Protein AF-A0A183D5R1-F1 (afdb_monomer_lite)

Foldseek 3Di:
DVVQQVAAEEEWEDQDDDPVVVVVVVVVCPDPRHHYHYHHDHQDDDPDDPVPDDPPRVSVVCQVVVLVVQLVVQCVVCPPPDPDDDWDFPQKDWDDQPDSHNVRVVVVVCVVPVPDPDDDADEDEDDDDPPDDDPPVVSPDDDGYIYGDDDPPDDDPDDTITD

Secondary structure (DSSP, 8-state):
-TGGGT--EEEEEES---HHHHHHHHHHHT-TTSEEEEEE-PPPP-SS-TTS--TT-GGGS-HHHHHHHHHHHHHHHHTTT-S------TTEEEE-SSSSSHHHHHHHHHHH-TT-------EEEE---TT---HHHHTTSSS-EEEEE--TT-----PPP--

pLDDT: mean 75.16, std 18.89, range [24.83, 95.44]

InterPro domains:
  IPR008166 Glycosyltransferase family 92 [PF01697] (2-126)

Structure (mmCIF, N/CA/C/O backbone):
data_AF-A0A183D5R1-F1
#
_entry.id   AF-A0A183D5R1-F1
#
loop_
_atom_site.group_PDB
_atom_site.id
_atom_site.type_symbol
_atom_site.label_atom_id
_atom_site.label_alt_id
_atom_site.label_comp_id
_atom_site.label_asym_id
_atom_site.label_entity_id
_atom_site.label_seq_id
_atom_site.pdbx_PDB_ins_code
_atom_site.Cartn_x
_atom_site.Cartn_y
_atom_site.Cartn_z
_atom_site.occupancy
_atom_site.B_iso_or_equiv
_atom_site.auth_seq_id
_atom_site.auth_comp_id
_atom_site.auth_asym_id
_atom_site.auth_atom_id
_atom_site.pdbx_PDB_model_num
ATOM 1 N N . MET A 1 1 ? 0.422 -10.213 8.266 1.00 73.44 1 MET A N 1
ATOM 2 C CA . MET A 1 1 ? 0.636 -9.345 9.449 1.00 73.44 1 MET A CA 1
ATOM 3 C C . MET A 1 1 ? -0.214 -8.079 9.363 1.00 73.44 1 MET A C 1
ATOM 5 O O . MET A 1 1 ? -1.028 -7.868 10.241 1.00 73.44 1 MET A O 1
ATOM 9 N N . TRP A 1 2 ? -0.118 -7.276 8.303 1.00 85.25 2 TRP A N 1
ATOM 10 C CA . TRP A 1 2 ? -0.897 -6.030 8.178 1.00 85.25 2 TRP A CA 1
ATOM 11 C C . TRP A 1 2 ? -2.413 -6.215 8.043 1.00 85.25 2 TRP A C 1
ATOM 13 O O . TRP A 1 2 ? -3.177 -5.413 8.569 1.00 85.25 2 TRP A O 1
ATOM 23 N N . ILE A 1 3 ? -2.854 -7.325 7.448 1.00 87.56 3 ILE A N 1
ATOM 24 C CA . ILE A 1 3 ? -4.278 -7.688 7.370 1.00 87.56 3 ILE A CA 1
ATOM 25 C C . ILE A 1 3 ? -4.909 -7.751 8.774 1.00 87.56 3 ILE A C 1
ATOM 27 O O . ILE A 1 3 ? -5.969 -7.179 9.002 1.00 87.56 3 ILE A O 1
ATOM 31 N N . VAL A 1 4 ? -4.221 -8.350 9.761 1.00 87.19 4 VAL A N 1
ATOM 32 C CA . VAL A 1 4 ? -4.736 -8.415 11.147 1.00 87.19 4 VAL A CA 1
ATOM 33 C C . VAL A 1 4 ? -4.714 -7.061 11.860 1.00 87.19 4 VAL A C 1
ATOM 35 O O . VAL A 1 4 ? -5.398 -6.886 12.861 1.00 87.19 4 VAL A O 1
ATOM 38 N N . GLN A 1 5 ? -3.959 -6.094 11.334 1.00 87.94 5 GLN A N 1
ATOM 39 C CA . GLN A 1 5 ? -3.941 -4.712 11.814 1.00 87.94 5 GLN A CA 1
ATOM 40 C C . GLN A 1 5 ? -5.069 -3.858 11.205 1.00 87.94 5 GLN A C 1
ATOM 42 O O . GLN A 1 5 ? -5.200 -2.685 11.554 1.00 87.94 5 GLN A O 1
ATOM 47 N N . GLY A 1 6 ? -5.903 -4.446 10.338 1.00 89.69 6 GLY A N 1
ATOM 48 C CA . GLY A 1 6 ? -7.054 -3.794 9.710 1.00 89.69 6 GLY A CA 1
ATOM 49 C C . GLY A 1 6 ? -6.774 -3.193 8.331 1.00 89.69 6 GLY A C 1
ATOM 50 O O . GLY A 1 6 ? -7.589 -2.412 7.847 1.00 89.69 6 GLY A O 1
ATOM 51 N N . VAL A 1 7 ? -5.643 -3.527 7.698 1.00 91.19 7 VAL A N 1
ATOM 52 C CA . VAL A 1 7 ? -5.331 -3.074 6.332 1.00 91.19 7 VAL A CA 1
ATOM 53 C C . VAL A 1 7 ? -6.115 -3.897 5.311 1.00 91.19 7 VAL A C 1
ATOM 55 O O . VAL A 1 7 ? -6.060 -5.126 5.333 1.00 91.19 7 VAL A O 1
ATOM 58 N N . THR A 1 8 ? -6.814 -3.211 4.405 1.00 92.94 8 THR A N 1
ATOM 59 C CA . THR A 1 8 ? -7.674 -3.821 3.375 1.00 92.94 8 THR A CA 1
ATOM 60 C C . THR A 1 8 ? -7.255 -3.504 1.940 1.00 92.94 8 THR A C 1
ATOM 62 O O . THR A 1 8 ? -7.722 -4.176 1.028 1.00 92.94 8 THR A O 1
ATOM 65 N N . LYS A 1 9 ? -6.381 -2.514 1.720 1.00 93.06 9 LYS A N 1
ATOM 66 C CA . LYS A 1 9 ? -5.836 -2.134 0.408 1.00 93.06 9 LYS A CA 1
ATOM 67 C C . LYS A 1 9 ? -4.315 -2.055 0.497 1.00 93.06 9 LYS A C 1
ATOM 69 O O . LYS A 1 9 ? -3.799 -1.483 1.455 1.00 93.06 9 LYS A O 1
ATOM 74 N N . PHE A 1 10 ? -3.636 -2.603 -0.501 1.00 92.69 10 PHE A N 1
ATOM 75 C CA . PHE A 1 10 ? -2.186 -2.600 -0.646 1.00 92.69 10 PHE A CA 1
ATOM 76 C C . PHE A 1 10 ? -1.818 -2.122 -2.052 1.00 92.69 10 PHE A C 1
ATOM 78 O O . PHE A 1 10 ? -2.296 -2.684 -3.032 1.00 92.69 10 PHE A O 1
ATOM 85 N N . TYR A 1 11 ? -0.955 -1.125 -2.162 1.00 92.81 11 TYR A N 1
ATOM 86 C CA . TYR A 1 11 ? -0.281 -0.690 -3.381 1.00 92.81 11 TYR A CA 1
ATOM 87 C C . TYR A 1 11 ? 1.151 -1.214 -3.363 1.00 92.81 11 TYR A C 1
ATOM 89 O O . TYR A 1 11 ? 1.914 -0.928 -2.461 1.00 92.81 11 TYR A O 1
ATOM 97 N N . ILE A 1 12 ? 1.560 -1.996 -4.353 1.00 90.12 12 ILE A N 1
ATOM 98 C CA . ILE A 1 12 ? 2.906 -2.573 -4.396 1.00 90.12 12 ILE A CA 1
ATOM 99 C C . ILE A 1 12 ? 3.612 -2.037 -5.631 1.00 90.12 12 ILE A C 1
ATOM 101 O O . ILE A 1 12 ? 3.260 -2.384 -6.758 1.00 90.12 12 ILE A O 1
ATOM 105 N N . TYR A 1 13 ? 4.613 -1.186 -5.415 1.00 88.69 13 TYR A N 1
ATOM 106 C CA . TYR A 1 13 ? 5.382 -0.525 -6.470 1.00 88.69 13 TYR A CA 1
ATOM 107 C C . TYR A 1 13 ? 6.433 -1.454 -7.070 1.00 88.69 13 TYR A C 1
ATOM 109 O O . TYR A 1 13 ? 7.475 -1.681 -6.468 1.00 88.69 13 TYR A O 1
ATOM 117 N N . ILE A 1 14 ? 6.187 -1.996 -8.261 1.00 87.88 14 ILE A N 1
ATOM 118 C CA . ILE A 1 14 ? 7.024 -3.048 -8.849 1.00 87.88 14 ILE A CA 1
ATOM 119 C C . ILE A 1 14 ? 7.829 -2.512 -10.029 1.00 87.88 14 ILE A C 1
ATOM 121 O O . ILE A 1 14 ? 7.270 -2.193 -11.077 1.00 87.88 14 ILE A O 1
ATOM 125 N N . GLN A 1 15 ? 9.154 -2.511 -9.878 1.00 85.00 15 GLN A N 1
ATOM 126 C CA . GLN A 1 15 ? 10.099 -2.376 -10.994 1.00 85.00 15 GLN A CA 1
ATOM 127 C C . GLN A 1 15 ? 10.535 -3.744 -11.533 1.00 85.00 15 GLN A C 1
ATOM 129 O O . GLN A 1 15 ? 10.602 -3.963 -12.739 1.00 85.00 15 GLN A O 1
ATOM 134 N N . SER A 1 16 ? 10.830 -4.681 -10.631 1.00 82.75 16 SER A N 1
ATOM 135 C CA . SER A 1 16 ? 11.128 -6.081 -10.940 1.00 82.75 16 SER A CA 1
ATOM 136 C C . SER A 1 16 ? 10.792 -6.959 -9.735 1.00 82.75 16 SER A C 1
ATOM 138 O O . SER A 1 16 ? 10.694 -6.457 -8.613 1.00 82.75 16 SER A O 1
ATOM 140 N N . LEU A 1 17 ? 10.582 -8.257 -9.960 1.00 85.50 17 LEU A N 1
ATOM 141 C CA . LEU A 1 17 ? 10.173 -9.191 -8.916 1.00 85.50 17 LEU A CA 1
ATOM 142 C C . LEU A 1 17 ? 10.754 -10.582 -9.181 1.00 85.50 17 LEU A C 1
ATOM 144 O O . LEU A 1 17 ? 10.735 -11.053 -10.318 1.00 85.50 17 LEU A O 1
ATOM 148 N N . ALA A 1 18 ? 11.250 -11.248 -8.137 1.00 91.38 18 ALA A N 1
ATOM 149 C CA . ALA A 1 18 ? 11.601 -12.664 -8.223 1.00 91.38 18 ALA A CA 1
ATOM 150 C C . ALA A 1 18 ? 10.332 -13.518 -8.389 1.00 91.38 18 ALA A C 1
ATOM 152 O O . ALA A 1 18 ? 9.278 -13.175 -7.850 1.00 91.38 18 ALA A O 1
ATOM 153 N N . SER A 1 19 ? 10.434 -14.647 -9.092 1.00 92.38 19 SER A N 1
ATOM 154 C CA . SER A 1 19 ? 9.306 -15.551 -9.370 1.00 92.38 19 SER A CA 1
ATOM 155 C C . SER A 1 19 ? 8.570 -16.021 -8.114 1.00 92.38 19 SER A C 1
ATOM 157 O O . SER A 1 19 ? 7.351 -16.153 -8.106 1.00 92.38 19 SER A O 1
ATOM 159 N N . GLU A 1 20 ? 9.307 -16.246 -7.036 1.00 92.88 20 GLU A N 1
ATOM 160 C CA . GLU A 1 20 ? 8.805 -16.711 -5.751 1.00 92.88 20 GLU A CA 1
ATOM 161 C C . GLU A 1 20 ? 7.978 -15.624 -5.064 1.00 92.88 20 GLU A C 1
ATOM 163 O O . GLU A 1 20 ? 6.932 -15.907 -4.479 1.00 92.88 20 GLU A O 1
ATOM 168 N N . VAL A 1 21 ? 8.417 -14.368 -5.176 1.00 90.44 21 VAL A N 1
ATOM 169 C CA . VAL A 1 21 ? 7.676 -13.222 -4.645 1.00 90.44 21 VAL A CA 1
ATOM 170 C C . VAL A 1 21 ? 6.450 -12.939 -5.519 1.00 90.44 21 VAL A C 1
ATOM 172 O O . VAL A 1 21 ? 5.385 -12.664 -4.976 1.00 90.44 21 VAL A O 1
ATOM 175 N N . ASP A 1 22 ? 6.546 -13.094 -6.846 1.00 91.88 22 ASP A N 1
ATOM 176 C CA . ASP A 1 22 ? 5.389 -13.003 -7.753 1.00 91.88 22 ASP A CA 1
ATOM 177 C C . ASP A 1 22 ? 4.304 -14.019 -7.395 1.00 91.88 22 ASP A C 1
ATOM 179 O O . ASP A 1 22 ? 3.132 -13.662 -7.273 1.00 91.88 22 ASP A O 1
ATOM 183 N N . ALA A 1 23 ? 4.702 -15.274 -7.177 1.00 93.94 23 ALA A N 1
ATOM 184 C CA . ALA A 1 23 ? 3.793 -16.336 -6.775 1.00 93.94 23 ALA A CA 1
ATOM 185 C C . ALA A 1 23 ? 3.126 -16.033 -5.426 1.00 93.94 23 ALA A C 1
ATOM 187 O O . ALA A 1 23 ? 1.920 -16.230 -5.286 1.00 93.94 23 ALA A O 1
ATOM 188 N N . LEU A 1 24 ? 3.880 -15.507 -4.455 1.00 91.56 24 LEU A N 1
ATOM 189 C CA . LEU A 1 24 ? 3.336 -15.105 -3.159 1.00 91.56 24 LEU A CA 1
ATOM 190 C C . LEU A 1 24 ? 2.312 -13.968 -3.288 1.00 91.56 24 LEU A C 1
ATOM 192 O O . LEU A 1 24 ? 1.250 -14.045 -2.677 1.00 91.56 24 LEU A O 1
ATOM 196 N N . LEU A 1 25 ? 2.597 -12.934 -4.085 1.00 91.81 25 LEU A N 1
ATOM 197 C CA . LEU A 1 25 ? 1.660 -11.825 -4.291 1.00 91.81 25 LEU A CA 1
ATOM 198 C C . LEU A 1 25 ? 0.349 -12.294 -4.928 1.00 91.81 25 LEU A C 1
ATOM 200 O O . LEU A 1 25 ? -0.718 -11.885 -4.481 1.00 91.81 25 LEU A O 1
ATOM 204 N N . ARG A 1 26 ? 0.407 -13.231 -5.883 1.00 94.69 26 ARG A N 1
ATOM 205 C CA . ARG A 1 26 ? -0.796 -13.819 -6.500 1.00 94.69 26 ARG A CA 1
ATOM 206 C C . ARG A 1 26 ? -1.707 -14.530 -5.502 1.00 94.69 26 ARG A C 1
ATOM 208 O O . ARG A 1 26 ? -2.917 -14.547 -5.700 1.00 94.69 26 ARG A O 1
ATOM 215 N N . VAL A 1 27 ? -1.151 -15.116 -4.438 1.00 93.94 27 VAL A N 1
ATOM 216 C CA . VAL A 1 27 ? -1.963 -15.718 -3.368 1.00 93.94 27 VAL A CA 1
ATOM 217 C C . VAL A 1 27 ? -2.803 -14.649 -2.672 1.00 93.94 27 VAL A C 1
ATOM 219 O O . VAL A 1 27 ? -3.989 -14.869 -2.449 1.00 93.94 27 VAL A O 1
ATOM 222 N N . TYR A 1 28 ? -2.212 -13.489 -2.375 1.00 92.00 28 TYR A N 1
ATOM 223 C CA . TYR A 1 28 ? -2.914 -12.375 -1.733 1.00 92.00 28 TYR A CA 1
ATOM 224 C C . TYR A 1 28 ? -3.874 -11.648 -2.680 1.00 92.00 28 TYR A C 1
ATOM 226 O O . TYR A 1 28 ? -4.946 -11.244 -2.256 1.00 92.00 28 TYR A O 1
ATOM 234 N N . GLU A 1 29 ? -3.542 -11.533 -3.965 1.00 94.06 29 GLU A N 1
ATOM 235 C CA . GLU A 1 29 ? -4.449 -10.983 -4.987 1.00 94.06 29 GLU A CA 1
ATOM 236 C C . GLU A 1 29 ? -5.721 -11.813 -5.170 1.00 94.06 29 GLU A C 1
ATOM 238 O O . GLU A 1 29 ? -6.748 -11.291 -5.593 1.00 94.06 29 GLU A O 1
ATOM 243 N N . ASN A 1 30 ? -5.653 -13.112 -4.874 1.00 95.44 30 ASN A N 1
ATOM 244 C CA . ASN A 1 30 ? -6.794 -14.014 -4.973 1.00 95.44 30 ASN A CA 1
ATOM 245 C C . ASN A 1 30 ? -7.622 -14.077 -3.673 1.00 95.44 30 ASN A C 1
ATOM 247 O O . ASN A 1 30 ? -8.625 -14.791 -3.617 1.00 95.44 30 ASN A O 1
ATOM 251 N N . ASP A 1 31 ? -7.212 -13.364 -2.624 1.00 93.81 31 ASP A N 1
ATOM 252 C CA . ASP A 1 31 ? -7.976 -13.234 -1.387 1.00 93.81 31 ASP A CA 1
ATOM 253 C C . ASP A 1 31 ? -9.044 -12.142 -1.551 1.00 93.81 31 ASP A C 1
ATOM 255 O O . ASP A 1 31 ? -8.736 -10.973 -1.749 1.00 93.81 31 ASP A O 1
ATOM 259 N N . SER A 1 32 ? -10.324 -12.507 -1.441 1.00 93.75 32 SER A N 1
ATOM 260 C CA . SER A 1 32 ? -11.442 -11.570 -1.616 1.00 93.75 32 SER A CA 1
ATOM 261 C C . SER A 1 32 ? -11.605 -10.551 -0.479 1.00 93.75 32 SER A C 1
ATOM 263 O O . SER A 1 32 ? -12.479 -9.690 -0.556 1.00 93.75 32 SER A O 1
ATOM 265 N N . THR A 1 33 ? -10.855 -10.692 0.616 1.00 90.44 33 THR A N 1
ATOM 266 C CA . THR A 1 33 ? -10.946 -9.817 1.797 1.00 90.44 33 THR A CA 1
ATOM 267 C C . THR A 1 33 ? -10.021 -8.606 1.723 1.00 90.44 33 THR A C 1
ATOM 269 O O . THR A 1 33 ? -10.185 -7.669 2.508 1.00 90.44 33 THR A O 1
ATOM 272 N N . ILE A 1 34 ? -9.077 -8.608 0.781 1.00 91.31 34 ILE A N 1
ATOM 273 C CA . ILE A 1 34 ? -8.106 -7.538 0.576 1.00 91.31 34 ILE A CA 1
ATOM 274 C C . ILE A 1 34 ? -8.019 -7.171 -0.903 1.00 91.31 34 ILE A C 1
ATOM 276 O O . ILE A 1 34 ? -8.309 -7.970 -1.785 1.00 91.31 34 ILE A O 1
ATOM 280 N N . ASP A 1 35 ? -7.603 -5.944 -1.172 1.00 91.56 35 ASP A N 1
ATOM 281 C CA . ASP A 1 35 ? -7.333 -5.447 -2.513 1.00 91.56 35 ASP A CA 1
ATOM 282 C C . ASP A 1 35 ? -5.825 -5.209 -2.642 1.00 91.56 35 ASP A C 1
ATOM 284 O O . ASP A 1 35 ? -5.240 -4.432 -1.885 1.00 91.56 35 ASP A O 1
ATOM 288 N N . VAL A 1 36 ? -5.189 -5.914 -3.574 1.00 93.19 36 VAL A N 1
ATOM 289 C CA . VAL A 1 36 ? -3.760 -5.783 -3.866 1.00 93.19 36 VAL A CA 1
ATOM 290 C C . VAL A 1 36 ? -3.604 -5.207 -5.266 1.00 93.19 36 VAL A C 1
ATOM 292 O O . VAL A 1 36 ? -3.931 -5.841 -6.266 1.00 93.19 36 VAL A O 1
ATOM 295 N N . GLU A 1 37 ? -3.054 -4.003 -5.339 1.00 91.88 37 GLU A N 1
ATOM 296 C CA . GLU A 1 37 ? -2.771 -3.295 -6.575 1.00 91.88 37 GLU A CA 1
ATOM 297 C C . GLU A 1 37 ? -1.273 -3.251 -6.824 1.00 91.88 37 GLU A C 1
ATOM 299 O O . GLU A 1 37 ? -0.505 -2.662 -6.070 1.00 91.88 37 GLU A O 1
ATOM 304 N N . ARG A 1 38 ? -0.848 -3.843 -7.934 1.00 91.75 38 ARG A N 1
ATOM 305 C CA . ARG A 1 38 ? 0.521 -3.696 -8.417 1.00 91.75 38 ARG A CA 1
ATOM 306 C C . ARG A 1 38 ? 0.636 -2.394 -9.187 1.00 91.75 38 ARG A C 1
ATOM 308 O O . ARG A 1 38 ? 0.043 -2.266 -10.256 1.00 91.75 38 ARG A O 1
ATOM 315 N N . VAL A 1 39 ? 1.430 -1.463 -8.680 1.00 91.88 39 VAL A N 1
ATOM 316 C CA . VAL A 1 39 ? 1.730 -0.204 -9.357 1.00 91.88 39 VAL A CA 1
ATOM 317 C C . VAL A 1 39 ? 3.014 -0.397 -10.167 1.00 91.88 39 VAL A C 1
ATOM 319 O O . VAL A 1 39 ? 4.075 -0.607 -9.576 1.00 91.88 39 VAL A O 1
ATOM 322 N N . PRO A 1 40 ? 2.968 -0.359 -11.511 1.00 89.81 40 PRO A N 1
ATOM 323 C CA . PRO A 1 40 ? 4.176 -0.458 -12.319 1.00 89.81 40 PRO A CA 1
ATOM 324 C C . PRO A 1 40 ? 5.098 0.731 -12.035 1.00 89.81 40 PRO A C 1
ATOM 326 O O . PRO A 1 40 ? 4.702 1.882 -12.214 1.00 89.81 40 PRO A O 1
ATOM 329 N N . TRP A 1 41 ? 6.336 0.459 -11.627 1.00 87.12 41 TRP A N 1
ATOM 330 C CA . TRP A 1 41 ? 7.341 1.480 -11.344 1.00 87.12 41 TRP A CA 1
ATOM 331 C C . TRP A 1 41 ? 8.501 1.338 -12.324 1.00 87.12 41 TRP A C 1
ATOM 333 O O . TRP A 1 41 ? 9.407 0.527 -12.148 1.00 87.12 41 TRP A O 1
ATOM 343 N N . SER A 1 42 ? 8.423 2.073 -13.431 1.00 83.25 42 SER A N 1
ATOM 344 C CA . SER A 1 42 ? 9.376 1.920 -14.532 1.00 83.25 42 SER A CA 1
ATOM 345 C C . SER A 1 42 ? 10.719 2.572 -14.215 1.00 83.25 42 SER A C 1
ATOM 347 O O . SER A 1 42 ? 10.777 3.637 -13.606 1.00 83.25 42 SER A O 1
ATOM 349 N N . ALA A 1 43 ? 11.795 1.949 -14.695 1.00 80.69 43 ALA A N 1
ATOM 350 C CA . ALA A 1 43 ? 13.102 2.589 -14.760 1.00 80.69 43 ALA A CA 1
ATOM 351 C C 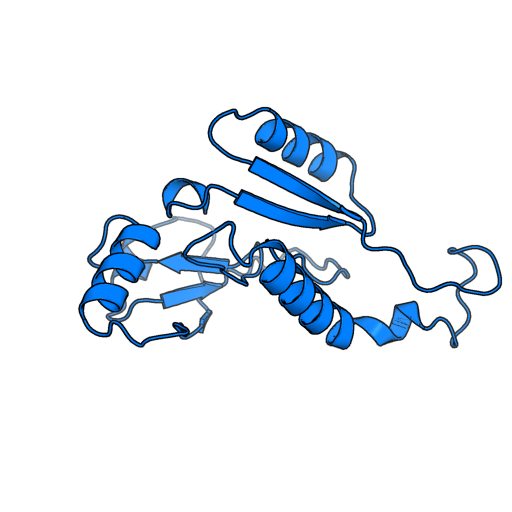. ALA A 1 43 ? 13.040 3.856 -15.633 1.00 80.69 43 ALA A C 1
ATOM 353 O O . ALA A 1 43 ? 12.283 3.915 -16.607 1.00 80.69 43 ALA A O 1
ATOM 354 N N . PHE A 1 44 ? 13.876 4.843 -15.322 1.00 81.94 44 PHE A N 1
ATOM 355 C CA . PHE A 1 44 ? 14.117 5.968 -16.214 1.00 81.94 44 PHE A CA 1
ATOM 356 C C . PHE A 1 44 ? 14.696 5.476 -17.545 1.00 81.94 44 PHE A C 1
ATOM 358 O O . PHE A 1 44 ? 15.500 4.535 -17.539 1.00 81.94 44 PHE A O 1
ATOM 365 N N . PRO A 1 45 ? 14.330 6.115 -18.672 1.00 80.12 45 PRO A N 1
ATOM 366 C CA . PRO A 1 45 ? 14.900 5.784 -19.969 1.00 80.12 45 PRO A CA 1
ATOM 367 C C . PRO A 1 45 ? 16.424 5.928 -19.942 1.00 80.12 45 PRO A C 1
ATOM 369 O O . PRO A 1 45 ? 16.946 6.953 -19.503 1.00 80.12 45 PRO A O 1
ATOM 372 N N . THR A 1 46 ? 17.126 4.913 -20.434 1.00 76.44 46 THR A N 1
ATOM 373 C CA . THR A 1 46 ? 18.579 4.917 -20.629 1.00 76.44 46 THR A CA 1
ATOM 374 C C . THR A 1 46 ? 18.902 4.668 -22.096 1.00 76.44 46 THR A C 1
ATOM 376 O O . THR A 1 46 ? 18.148 4.001 -22.808 1.00 76.44 46 THR A O 1
ATOM 379 N N . GLU A 1 47 ? 20.022 5.212 -22.572 1.00 69.00 47 GLU A N 1
ATOM 380 C CA . GLU A 1 47 ? 20.553 4.839 -23.882 1.00 69.00 47 GLU A CA 1
ATOM 381 C C . GLU A 1 47 ? 21.201 3.450 -23.782 1.00 69.00 47 GLU A C 1
ATOM 383 O O . GLU A 1 47 ? 22.100 3.227 -22.972 1.00 69.00 47 GLU A O 1
ATOM 388 N N . GLY A 1 48 ? 20.732 2.502 -24.597 1.00 65.31 48 GLY A N 1
ATOM 389 C CA . GLY A 1 48 ? 21.226 1.124 -24.610 1.00 65.31 48 GLY A CA 1
ATOM 390 C C . GLY A 1 48 ? 20.370 0.136 -23.813 1.00 65.31 48 GLY A C 1
ATOM 391 O O . GLY A 1 48 ? 19.307 0.443 -23.280 1.00 65.31 48 GLY A O 1
ATOM 392 N N . ASN A 1 49 ? 20.804 -1.118 -23.794 1.00 61.34 49 ASN A N 1
ATOM 393 C CA . ASN A 1 49 ? 20.135 -2.207 -23.097 1.00 61.34 49 ASN A CA 1
ATOM 394 C C . ASN A 1 49 ? 20.265 -2.022 -21.573 1.00 61.34 49 ASN A C 1
ATOM 396 O O . ASN A 1 49 ? 21.324 -1.660 -21.078 1.00 61.34 49 ASN A O 1
ATOM 400 N N . TYR A 1 50 ? 19.219 -2.351 -20.801 1.00 58.62 50 TYR A N 1
ATOM 401 C CA . TYR A 1 50 ? 19.204 -2.227 -19.326 1.00 58.62 50 TYR A CA 1
ATOM 402 C C . TYR A 1 50 ? 20.415 -2.885 -18.625 1.00 58.62 50 TYR A C 1
ATOM 404 O O . TYR A 1 50 ? 20.797 -2.505 -17.521 1.00 58.62 50 TYR A O 1
ATOM 412 N N . TYR A 1 51 ? 21.029 -3.878 -19.276 1.00 56.34 51 TYR A N 1
ATOM 413 C CA . TYR A 1 51 ? 22.201 -4.610 -18.794 1.00 56.34 51 TYR A CA 1
ATOM 414 C C . TYR A 1 51 ? 23.554 -3.973 -19.159 1.00 56.34 51 TYR A C 1
ATOM 416 O O . TYR A 1 51 ? 24.569 -4.363 -18.589 1.00 56.34 51 TYR A O 1
ATOM 424 N N . SER A 1 52 ? 23.597 -2.999 -20.071 1.00 57.88 52 SER A N 1
ATOM 425 C CA . SER A 1 52 ? 24.792 -2.221 -20.418 1.00 57.88 52 SER A CA 1
ATOM 426 C C . SER A 1 52 ? 24.755 -0.876 -19.690 1.00 57.88 52 SER A C 1
ATOM 428 O O . SER A 1 52 ? 24.601 0.174 -20.309 1.00 57.88 52 SER A O 1
ATOM 430 N N . LYS A 1 53 ? 24.806 -0.907 -18.355 1.00 60.81 53 LYS A N 1
ATOM 431 C CA . LYS A 1 53 ? 24.696 0.306 -17.534 1.00 60.81 53 LYS A CA 1
ATOM 432 C C . LYS A 1 53 ? 25.978 1.132 -17.640 1.00 60.81 53 LYS A C 1
ATOM 434 O O . LYS A 1 53 ? 27.046 0.649 -17.265 1.00 60.81 53 LYS A O 1
ATOM 439 N N . SER A 1 54 ? 25.876 2.359 -18.150 1.00 69.44 54 SER A N 1
ATOM 440 C CA . SER A 1 54 ? 26.945 3.356 -18.036 1.00 69.44 54 SER A CA 1
ATOM 441 C C . SER A 1 54 ? 26.988 3.915 -16.607 1.00 69.44 54 SER A C 1
ATOM 443 O O . SER A 1 54 ? 26.011 3.822 -15.861 1.00 69.44 54 SER A O 1
ATOM 445 N N . GLU A 1 55 ? 28.101 4.536 -16.210 1.00 73.19 55 GLU A N 1
ATOM 446 C CA . GLU A 1 55 ? 28.185 5.277 -14.935 1.00 73.19 55 GLU A CA 1
ATOM 447 C C . GLU A 1 55 ? 27.196 6.463 -14.861 1.00 73.19 55 GLU A C 1
ATOM 449 O O . GLU A 1 55 ? 26.906 6.984 -13.776 1.00 73.19 55 GLU A O 1
ATOM 454 N N . ASP A 1 56 ? 26.646 6.853 -16.012 1.00 75.56 56 ASP A N 1
ATOM 455 C CA . ASP A 1 56 ? 25.650 7.908 -16.176 1.00 75.56 56 ASP A CA 1
ATOM 456 C C . ASP A 1 56 ? 24.202 7.388 -16.148 1.00 75.56 56 ASP A C 1
ATOM 458 O O . ASP A 1 56 ? 23.279 8.177 -16.339 1.00 75.56 56 ASP A O 1
ATOM 462 N N . ASP A 1 57 ? 23.972 6.095 -15.878 1.00 79.69 57 ASP A N 1
ATOM 463 C CA . ASP A 1 57 ? 22.620 5.547 -15.712 1.00 79.69 57 ASP A CA 1
ATOM 464 C C . ASP A 1 57 ? 21.908 6.239 -14.527 1.00 79.69 57 ASP A C 1
ATOM 466 O O . ASP A 1 57 ? 22.300 6.047 -13.364 1.00 79.69 57 ASP A O 1
ATOM 470 N N . PRO A 1 58 ? 20.842 7.030 -14.775 1.00 79.75 58 PRO A N 1
ATOM 471 C CA . PRO A 1 58 ? 20.121 7.726 -13.717 1.00 79.75 58 PRO A CA 1
ATOM 472 C C . PRO A 1 58 ? 19.519 6.758 -12.694 1.00 79.75 58 PRO A C 1
ATOM 474 O O . PRO A 1 58 ? 19.461 7.102 -11.514 1.00 79.75 58 PRO A O 1
ATOM 477 N N . ASN A 1 59 ? 19.162 5.531 -13.091 1.00 81.06 59 ASN A N 1
ATOM 478 C CA . ASN A 1 59 ? 18.586 4.517 -12.201 1.00 81.06 59 ASN A CA 1
ATOM 479 C C . ASN A 1 59 ? 19.560 4.043 -11.108 1.00 81.06 59 ASN A C 1
ATOM 481 O O . ASN A 1 59 ? 19.146 3.401 -10.148 1.00 81.06 59 ASN A O 1
ATOM 485 N N . LEU A 1 60 ? 20.860 4.346 -11.218 1.00 79.75 60 LEU A N 1
ATOM 486 C CA . LEU A 1 60 ? 21.840 4.068 -10.160 1.00 79.75 60 LEU A CA 1
ATOM 487 C C . LEU A 1 60 ? 21.830 5.129 -9.046 1.00 79.75 60 LEU A C 1
ATOM 489 O O . LEU A 1 60 ? 22.446 4.935 -7.997 1.00 79.75 60 LEU A O 1
ATOM 493 N N . ARG A 1 61 ? 21.155 6.265 -9.258 1.00 77.44 61 ARG A N 1
ATOM 494 C CA . ARG A 1 61 ? 21.204 7.443 -8.372 1.00 77.44 61 ARG A CA 1
ATOM 495 C C . ARG A 1 61 ? 19.843 7.814 -7.781 1.00 77.44 61 ARG A C 1
ATOM 497 O O . ARG A 1 61 ? 19.747 8.768 -7.012 1.00 77.44 61 ARG A O 1
ATOM 504 N N . THR A 1 62 ? 18.799 7.061 -8.105 1.00 75.56 62 THR A N 1
ATOM 505 C CA . THR A 1 62 ? 17.401 7.398 -7.808 1.00 75.56 62 THR A CA 1
ATOM 506 C C . THR A 1 62 ? 16.906 6.900 -6.452 1.00 75.56 62 THR A C 1
ATOM 508 O O . THR A 1 62 ? 15.909 7.418 -5.953 1.00 75.56 62 THR A O 1
ATOM 511 N N . TRP A 1 63 ? 17.651 6.004 -5.797 1.00 69.44 63 TRP A N 1
ATOM 512 C CA . TRP A 1 63 ? 17.238 5.273 -4.589 1.00 69.44 63 TRP A CA 1
ATOM 513 C C . TRP A 1 63 ? 16.617 6.122 -3.459 1.00 69.44 63 TRP A C 1
ATOM 515 O O . TRP A 1 63 ? 15.724 5.650 -2.765 1.00 69.44 63 TRP A O 1
ATOM 525 N N . ARG A 1 64 ? 17.045 7.380 -3.248 1.00 66.19 64 ARG A N 1
ATOM 526 C CA . ARG A 1 64 ? 16.442 8.261 -2.216 1.00 66.19 64 ARG A CA 1
ATOM 527 C C . ARG A 1 64 ? 15.174 8.964 -2.678 1.00 66.19 64 ARG A C 1
ATOM 529 O O . ARG A 1 64 ? 14.276 9.195 -1.874 1.00 66.19 64 ARG A O 1
ATOM 536 N N . LEU A 1 65 ? 15.142 9.379 -3.941 1.00 76.44 65 LEU A N 1
ATOM 537 C CA . LEU A 1 65 ? 14.031 10.150 -4.499 1.00 76.44 65 LEU A CA 1
ATOM 538 C C . LEU A 1 65 ? 12.864 9.240 -4.881 1.00 76.44 65 LEU A C 1
ATOM 540 O O . LEU A 1 65 ? 11.715 9.675 -4.821 1.00 76.44 65 LEU A O 1
ATOM 544 N N . GLU A 1 66 ? 13.148 7.980 -5.211 1.00 79.94 66 GLU A N 1
ATOM 545 C CA . GLU A 1 66 ? 12.142 6.959 -5.505 1.00 79.94 66 GLU A CA 1
ATOM 546 C C . GLU A 1 66 ? 11.207 6.728 -4.324 1.00 79.94 66 GLU A C 1
ATOM 548 O O . GLU A 1 66 ? 9.998 6.794 -4.509 1.00 79.94 66 GLU A O 1
ATOM 553 N N . VAL A 1 67 ? 11.744 6.567 -3.110 1.00 79.00 67 VAL A N 1
ATOM 554 C CA . VAL A 1 67 ? 10.926 6.333 -1.906 1.00 79.00 67 VAL A CA 1
ATOM 555 C C . VAL A 1 67 ? 9.944 7.482 -1.680 1.00 79.00 67 VAL A C 1
ATOM 557 O O . VAL A 1 67 ? 8.748 7.260 -1.530 1.00 79.00 67 VAL A O 1
ATOM 560 N N . ILE A 1 68 ? 10.427 8.727 -1.715 1.00 83.00 68 ILE A N 1
ATOM 561 C CA . ILE A 1 68 ? 9.580 9.911 -1.500 1.00 83.00 68 ILE A CA 1
ATOM 562 C C . ILE A 1 68 ? 8.519 10.025 -2.604 1.00 83.00 68 ILE A C 1
ATOM 564 O O . ILE A 1 68 ? 7.366 10.357 -2.330 1.00 83.00 68 ILE A O 1
ATOM 568 N N . SER A 1 69 ? 8.895 9.736 -3.850 1.00 86.94 69 SER A N 1
ATOM 569 C CA . SER A 1 69 ? 7.979 9.799 -4.992 1.00 86.94 69 SER A CA 1
ATOM 570 C C . SER A 1 69 ? 6.894 8.725 -4.910 1.00 86.94 69 SER A C 1
ATOM 572 O O . SER A 1 69 ? 5.730 9.040 -5.142 1.00 86.94 69 SER A O 1
ATOM 574 N N . ALA A 1 70 ? 7.247 7.497 -4.521 1.00 86.38 70 ALA A N 1
ATOM 575 C CA . ALA A 1 70 ? 6.303 6.398 -4.334 1.00 86.38 70 ALA A CA 1
ATOM 576 C C . ALA A 1 70 ? 5.328 6.674 -3.179 1.00 86.38 70 ALA A C 1
ATOM 578 O O . ALA A 1 70 ? 4.124 6.516 -3.352 1.00 86.38 70 ALA A O 1
ATOM 579 N N . VAL A 1 71 ? 5.812 7.182 -2.035 1.00 87.19 71 VAL A N 1
ATOM 580 C CA . VAL A 1 71 ? 4.952 7.587 -0.903 1.00 87.19 71 VAL A CA 1
ATOM 581 C C . VAL A 1 71 ? 3.942 8.654 -1.336 1.00 87.19 71 VAL A C 1
ATOM 583 O O . VAL A 1 71 ? 2.755 8.554 -1.026 1.00 87.19 71 VAL A O 1
ATOM 586 N N . ASN A 1 72 ? 4.396 9.672 -2.072 1.00 90.25 72 ASN A N 1
ATOM 587 C CA . ASN A 1 72 ? 3.524 10.744 -2.551 1.00 90.25 72 ASN A CA 1
ATOM 588 C C . ASN A 1 72 ? 2.489 10.240 -3.563 1.00 90.25 72 ASN A C 1
ATOM 590 O O . ASN A 1 72 ? 1.317 10.602 -3.471 1.00 90.25 72 ASN A O 1
ATOM 594 N N . ASP A 1 73 ? 2.905 9.407 -4.516 1.00 92.00 73 ASP A N 1
ATOM 595 C CA . ASP A 1 73 ? 2.002 8.790 -5.487 1.00 92.00 73 ASP A CA 1
ATOM 596 C C . ASP A 1 73 ? 0.960 7.901 -4.783 1.00 92.00 73 ASP A C 1
ATOM 598 O O . ASP A 1 73 ? -0.231 8.030 -5.062 1.00 92.00 73 ASP A O 1
ATOM 602 N N . CYS A 1 74 ? 1.363 7.105 -3.786 1.00 89.88 74 CYS A N 1
ATOM 603 C CA . CYS A 1 74 ? 0.459 6.261 -2.998 1.00 89.88 74 CYS A CA 1
ATOM 604 C C . CYS A 1 74 ? -0.563 7.100 -2.219 1.00 89.88 74 CYS A C 1
ATOM 606 O O . CYS A 1 74 ? -1.769 6.837 -2.275 1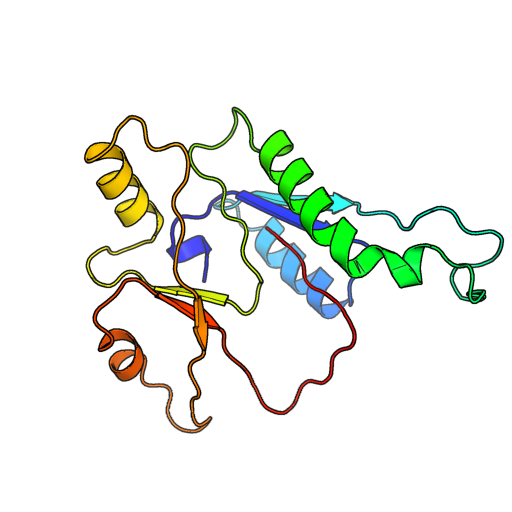.00 89.88 74 CYS A O 1
ATOM 608 N N . ALA A 1 75 ? -0.113 8.169 -1.553 1.00 88.75 75 ALA A N 1
ATOM 609 C CA . ALA A 1 75 ? -0.996 9.093 -0.846 1.00 88.75 75 ALA A CA 1
ATOM 610 C C . ALA A 1 75 ? -2.019 9.747 -1.791 1.00 88.75 75 ALA A C 1
ATOM 612 O O . ALA A 1 75 ? -3.189 9.901 -1.433 1.00 88.75 75 ALA A O 1
ATOM 613 N N . LEU A 1 76 ? -1.604 10.099 -3.014 1.00 92.25 76 LEU A N 1
ATOM 614 C CA . LEU A 1 76 ? -2.490 10.659 -4.035 1.00 92.25 76 LEU A CA 1
ATOM 615 C C . LEU A 1 76 ? -3.486 9.630 -4.584 1.00 92.25 76 LEU A C 1
ATOM 617 O O . LEU A 1 76 ? -4.661 9.973 -4.710 1.00 92.25 76 LEU A O 1
ATOM 621 N N . ARG A 1 77 ? -3.060 8.391 -4.864 1.00 90.69 77 ARG A N 1
ATOM 622 C CA . ARG A 1 77 ? -3.945 7.285 -5.291 1.00 90.69 77 ARG A CA 1
ATOM 623 C C . ARG A 1 77 ? -4.980 6.936 -4.233 1.00 90.69 77 ARG A C 1
ATOM 625 O O . ARG A 1 77 ? -6.133 6.672 -4.541 1.00 90.69 77 ARG A O 1
ATOM 632 N N . SER A 1 78 ? -4.567 6.982 -2.975 1.00 89.19 78 SER A N 1
ATOM 633 C CA . SER A 1 78 ? -5.405 6.683 -1.819 1.00 89.19 78 SER A CA 1
ATOM 634 C C . SER A 1 78 ? -6.408 7.792 -1.488 1.00 89.19 78 SER A C 1
ATOM 636 O O . SER A 1 78 ? -7.395 7.567 -0.777 1.00 89.19 78 SER A O 1
ATOM 638 N N . ARG A 1 79 ? -6.173 9.009 -1.988 1.00 86.94 79 ARG A N 1
ATOM 639 C CA . ARG A 1 79 ? -6.963 10.191 -1.646 1.00 86.94 79 ARG A CA 1
ATOM 640 C C . ARG A 1 79 ? -8.417 10.024 -2.081 1.00 86.94 79 ARG A C 1
ATOM 642 O O . ARG A 1 79 ? -8.715 9.915 -3.263 1.00 86.94 79 ARG A O 1
ATOM 649 N N . GLY A 1 80 ? -9.330 10.088 -1.114 1.00 86.50 80 GLY A N 1
ATOM 650 C CA . GLY A 1 80 ? -10.771 9.943 -1.351 1.00 86.50 80 GLY A CA 1
ATOM 651 C C . GLY A 1 80 ? -11.263 8.493 -1.398 1.00 86.50 80 GLY A C 1
ATOM 652 O O . GLY A 1 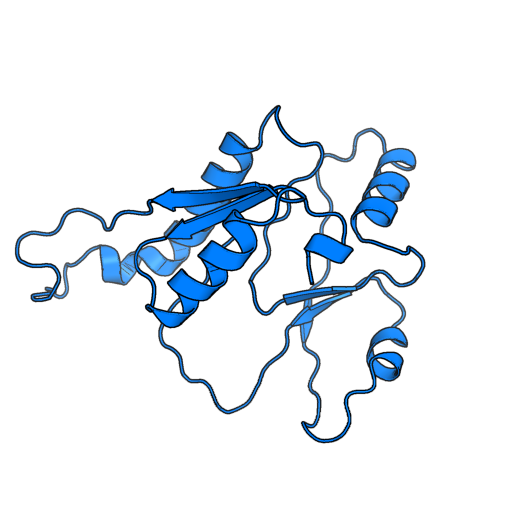80 ? -12.468 8.283 -1.495 1.00 86.50 80 GLY A O 1
ATOM 653 N N . HIS A 1 81 ? -10.365 7.511 -1.274 1.00 87.38 81 HIS A N 1
ATOM 654 C CA . HIS A 1 81 ? -10.700 6.083 -1.284 1.00 87.38 81 HIS A CA 1
ATOM 655 C C . HIS A 1 81 ? -10.522 5.412 0.081 1.00 87.38 81 HIS A C 1
ATOM 657 O O . HIS A 1 81 ? -11.175 4.412 0.369 1.00 87.38 81 HIS A O 1
ATOM 663 N N . THR A 1 82 ? -9.664 5.961 0.939 1.00 88.81 82 THR A N 1
ATOM 664 C CA . THR A 1 82 ? -9.357 5.406 2.262 1.00 88.81 82 THR A CA 1
ATOM 665 C C . THR A 1 82 ? -9.339 6.499 3.336 1.00 88.81 82 THR A C 1
ATOM 667 O O . THR A 1 82 ? -9.087 7.671 3.053 1.00 88.81 82 THR A O 1
ATOM 670 N N . LYS A 1 83 ? -9.637 6.104 4.583 1.00 89.00 83 LYS A N 1
ATOM 671 C CA . LYS A 1 83 ? -9.582 6.966 5.772 1.00 89.00 83 LYS A CA 1
ATOM 672 C C . LYS A 1 83 ? -8.154 7.153 6.298 1.00 89.00 83 LYS A C 1
ATOM 674 O O . LYS A 1 83 ? -7.827 8.235 6.772 1.00 89.00 83 LYS A O 1
ATOM 679 N N . TYR A 1 84 ? -7.326 6.111 6.228 1.00 91.19 84 TYR A N 1
ATOM 680 C CA . TYR A 1 84 ? -5.954 6.111 6.733 1.00 91.19 84 TYR A CA 1
ATOM 681 C C . TYR A 1 84 ? -5.016 5.515 5.687 1.00 91.19 84 TYR A C 1
ATOM 683 O O . TYR A 1 84 ? -5.311 4.477 5.097 1.00 91.19 84 TYR A O 1
ATOM 691 N N . VAL A 1 85 ? -3.871 6.158 5.486 1.00 91.06 85 VAL A N 1
ATOM 692 C CA . VAL A 1 85 ? -2.797 5.666 4.619 1.00 91.06 85 VAL A CA 1
ATOM 693 C C . VAL A 1 85 ? -1.569 5.456 5.485 1.00 91.06 85 VAL A C 1
ATOM 695 O O . VAL A 1 85 ? -1.248 6.304 6.319 1.00 91.06 85 VAL A O 1
ATOM 698 N N . LEU A 1 86 ? -0.909 4.318 5.302 1.00 88.50 86 LEU A N 1
ATOM 699 C CA . LEU A 1 86 ? 0.263 3.932 6.069 1.00 88.50 86 LEU A CA 1
ATOM 700 C C . LEU A 1 86 ? 1.440 3.702 5.122 1.00 88.50 86 LEU A C 1
ATOM 702 O O . LEU A 1 86 ? 1.366 2.863 4.235 1.00 88.50 86 LEU A O 1
ATOM 706 N N . ALA A 1 87 ? 2.527 4.428 5.361 1.00 86.44 87 ALA A N 1
ATOM 707 C CA . ALA A 1 87 ? 3.805 4.263 4.684 1.00 86.44 87 ALA A CA 1
ATOM 708 C C . ALA A 1 87 ? 4.754 3.477 5.600 1.00 86.44 87 ALA A C 1
ATOM 710 O O . ALA A 1 87 ? 5.217 4.032 6.596 1.00 86.44 87 ALA A O 1
ATOM 711 N N . VAL A 1 88 ? 5.007 2.202 5.300 1.00 81.50 88 VAL A N 1
ATOM 712 C CA . VAL A 1 88 ? 5.867 1.314 6.108 1.00 81.50 88 VAL A CA 1
ATOM 713 C C . VAL A 1 88 ? 6.683 0.380 5.225 1.00 81.50 88 VAL A C 1
ATOM 715 O O . VAL A 1 88 ? 6.216 -0.027 4.158 1.00 81.50 88 VAL A O 1
ATOM 718 N N . ASP A 1 89 ? 7.868 0.009 5.707 1.00 79.44 89 ASP A N 1
ATOM 719 C CA . ASP A 1 89 ? 8.691 -1.030 5.092 1.00 79.44 89 ASP A CA 1
ATOM 720 C C . ASP A 1 89 ? 8.113 -2.438 5.396 1.00 79.44 89 ASP A C 1
ATOM 722 O O . ASP A 1 89 ? 7.461 -2.674 6.418 1.00 79.44 89 ASP A O 1
ATOM 726 N N . LEU A 1 90 ? 8.365 -3.424 4.522 1.00 75.25 90 LEU A N 1
ATOM 727 C CA . LEU A 1 90 ? 7.893 -4.814 4.690 1.00 75.25 90 LEU A CA 1
ATOM 728 C C . LEU A 1 90 ? 8.476 -5.545 5.917 1.00 75.25 90 LEU A C 1
ATOM 730 O O . LEU A 1 90 ? 7.874 -6.510 6.392 1.00 75.25 90 LEU A O 1
ATOM 734 N N . ASP A 1 91 ? 9.657 -5.140 6.387 1.00 76.38 91 ASP A N 1
ATOM 735 C CA . ASP A 1 91 ? 10.379 -5.725 7.525 1.00 76.38 91 ASP A CA 1
ATOM 736 C C . ASP A 1 91 ? 10.026 -5.050 8.861 1.00 76.38 91 ASP A C 1
ATOM 738 O O . ASP A 1 91 ? 10.584 -5.399 9.911 1.00 76.38 91 ASP A O 1
ATOM 742 N N . GLU A 1 92 ? 9.086 -4.108 8.832 1.00 78.12 92 GLU A N 1
ATOM 743 C CA . GLU A 1 92 ? 8.576 -3.420 10.003 1.00 78.12 92 GLU A CA 1
ATOM 744 C C . GLU A 1 92 ? 7.229 -3.992 10.444 1.00 78.12 92 GLU A C 1
ATOM 746 O O . GLU A 1 92 ? 6.445 -4.534 9.663 1.00 78.12 92 GLU A O 1
ATOM 751 N N . ILE A 1 93 ? 6.952 -3.877 11.739 1.00 78.81 93 ILE A N 1
ATOM 752 C CA . ILE A 1 93 ? 5.639 -4.157 12.313 1.00 78.81 93 ILE A CA 1
ATOM 753 C C . ILE A 1 93 ? 5.249 -3.025 13.249 1.00 78.81 93 ILE A C 1
ATOM 755 O O . ILE A 1 93 ? 6.081 -2.525 14.002 1.00 78.81 93 ILE A O 1
ATOM 759 N N . ILE A 1 94 ? 3.975 -2.648 13.254 1.00 79.31 94 ILE A N 1
ATOM 760 C CA . ILE A 1 94 ? 3.428 -1.784 14.303 1.00 79.31 94 ILE A CA 1
ATOM 761 C C . ILE A 1 94 ? 2.741 -2.668 15.332 1.00 79.31 94 ILE A C 1
ATOM 763 O O . ILE A 1 94 ? 1.926 -3.526 14.983 1.00 79.31 94 ILE A O 1
ATOM 767 N N . VAL A 1 95 ? 3.082 -2.456 16.600 1.00 77.38 95 VAL A N 1
ATOM 768 C CA . VAL A 1 95 ? 2.485 -3.164 17.730 1.00 77.38 95 VAL A CA 1
ATOM 769 C C . VAL A 1 95 ? 1.719 -2.168 18.590 1.00 77.38 95 VAL A C 1
ATOM 771 O O . VAL A 1 95 ? 2.297 -1.211 19.101 1.00 77.38 95 VAL A O 1
ATOM 774 N N . THR A 1 96 ? 0.420 -2.418 18.750 1.00 77.75 96 THR A N 1
ATOM 775 C CA . THR A 1 96 ? -0.465 -1.679 19.655 1.00 77.75 96 THR A CA 1
ATOM 776 C C . THR A 1 96 ? -0.590 -2.430 20.979 1.00 77.75 96 THR A C 1
ATOM 778 O O . THR A 1 96 ? -0.854 -3.634 20.983 1.00 77.75 96 THR A O 1
ATOM 781 N N . HIS A 1 97 ? -0.405 -1.752 22.115 1.00 70.25 97 HIS A N 1
ATOM 782 C CA . HIS A 1 97 ? -0.416 -2.423 23.428 1.00 70.25 97 HIS A CA 1
ATOM 783 C C . HIS A 1 97 ? -1.819 -2.649 23.990 1.00 70.25 97 HIS A C 1
ATOM 785 O O . HIS A 1 97 ? -2.104 -3.700 24.565 1.00 70.25 97 HIS A O 1
ATOM 791 N N . HIS A 1 98 ? -2.682 -1.644 23.858 1.00 79.88 98 HIS A N 1
ATOM 792 C CA . HIS A 1 98 ? -3.994 -1.624 24.512 1.00 79.88 98 HIS A CA 1
ATOM 793 C C . HIS A 1 98 ? -5.151 -1.898 23.556 1.00 79.88 98 HIS A C 1
ATOM 795 O O . HIS A 1 98 ? -6.244 -2.238 24.003 1.00 79.88 98 HIS A O 1
ATOM 801 N N . GLN A 1 99 ? -4.896 -1.796 22.253 1.00 84.94 99 GLN A N 1
ATOM 802 C CA . GLN A 1 99 ? -5.899 -1.978 21.217 1.00 84.94 99 GLN A CA 1
ATOM 803 C C . GLN A 1 99 ? -5.658 -3.262 20.423 1.00 84.94 99 GLN A C 1
ATOM 805 O O . GLN A 1 99 ? -4.504 -3.645 20.208 1.00 84.94 99 GLN A O 1
ATOM 810 N N . PRO A 1 100 ? -6.733 -3.927 19.961 1.00 87.81 100 PRO A N 1
ATOM 811 C CA . PRO A 1 100 ? -6.632 -5.204 19.260 1.00 87.81 100 PRO A CA 1
ATOM 812 C C . PRO A 1 100 ? -6.029 -5.074 17.855 1.00 87.81 100 PRO A C 1
ATOM 814 O O . PRO A 1 100 ? -5.593 -6.074 17.292 1.00 87.81 100 PRO A O 1
ATOM 817 N N . SER A 1 101 ? -6.024 -3.869 17.280 1.00 88.31 101 SER A N 1
ATOM 818 C CA . SER A 1 101 ? -5.456 -3.584 15.963 1.00 88.31 101 SER A CA 1
ATOM 819 C C . SER A 1 101 ? -5.006 -2.127 15.852 1.00 88.31 101 SER A C 1
ATOM 821 O O . SER A 1 101 ? -5.525 -1.252 16.556 1.00 88.31 101 SER A O 1
ATOM 823 N N . LEU A 1 102 ? -4.111 -1.853 14.901 1.00 88.88 102 LEU A N 1
ATOM 824 C CA . LEU A 1 102 ? -3.723 -0.500 14.508 1.00 88.88 102 LEU A CA 1
ATOM 825 C C . LEU A 1 102 ? -4.930 0.343 14.089 1.00 88.88 102 LEU A C 1
ATOM 827 O O . LEU A 1 102 ? -5.028 1.500 14.481 1.00 88.88 102 LEU A O 1
ATOM 831 N N . LEU A 1 103 ? -5.877 -0.227 13.340 1.00 90.44 103 LEU A N 1
ATOM 832 C CA . LEU A 1 103 ? -7.082 0.494 12.934 1.00 90.44 103 LEU A CA 1
ATOM 833 C C . LEU A 1 103 ? -7.930 0.936 14.138 1.00 90.44 103 LEU A C 1
ATOM 835 O O . LEU A 1 103 ? -8.413 2.068 14.166 1.00 90.44 103 LEU A O 1
ATOM 839 N N . SER A 1 104 ? -8.107 0.069 15.141 1.00 91.00 104 SER A N 1
ATOM 840 C CA . SER A 1 104 ? -8.802 0.422 16.388 1.00 91.00 104 SER A CA 1
ATOM 841 C C . SER A 1 104 ? -8.097 1.572 17.106 1.00 91.00 104 SER A C 1
ATOM 843 O O . SER A 1 104 ? -8.752 2.532 17.503 1.00 91.00 104 SER A O 1
ATOM 845 N N . PHE A 1 105 ? -6.768 1.506 17.188 1.00 89.38 105 PHE A N 1
ATOM 846 C CA . PHE A 1 105 ? -5.944 2.541 17.804 1.00 89.38 105 PHE A CA 1
ATOM 847 C C . PHE A 1 105 ? -6.034 3.890 17.078 1.00 89.38 105 PHE A C 1
ATOM 849 O O . PHE A 1 105 ? -6.289 4.918 17.698 1.00 89.38 105 PHE A O 1
ATOM 856 N N . LEU A 1 106 ? -5.915 3.899 15.748 1.00 89.31 106 LEU A N 1
ATOM 857 C CA . LEU A 1 106 ? -6.041 5.118 14.943 1.00 89.31 106 LEU A CA 1
ATOM 858 C C . LEU A 1 106 ? -7.440 5.741 15.031 1.00 89.31 106 LEU A C 1
ATOM 860 O O . LEU A 1 106 ? -7.576 6.966 15.016 1.00 89.31 106 LEU A O 1
ATOM 864 N N . ASN A 1 107 ? -8.488 4.917 15.124 1.00 90.69 107 ASN A N 1
ATOM 865 C CA . ASN A 1 107 ? -9.849 5.410 15.315 1.00 90.69 107 ASN A CA 1
ATOM 866 C C . ASN A 1 107 ? -10.021 6.085 16.679 1.00 90.69 107 ASN A C 1
ATOM 868 O O . ASN A 1 107 ? -10.634 7.147 16.729 1.00 90.69 107 ASN A O 1
ATOM 872 N N . GLU A 1 108 ? -9.467 5.510 17.748 1.00 90.25 108 GLU A N 1
ATOM 873 C CA . GLU A 1 108 ? -9.469 6.115 19.084 1.00 90.25 108 GLU A CA 1
ATOM 874 C C . GLU A 1 108 ? -8.736 7.465 19.075 1.00 90.25 108 GLU A C 1
ATOM 876 O O . GLU A 1 108 ? -9.347 8.490 19.381 1.00 90.25 108 GLU A O 1
ATOM 881 N N . LEU A 1 109 ? -7.495 7.512 18.581 1.00 86.50 109 LEU A N 1
ATOM 882 C CA . LEU A 1 109 ? -6.727 8.760 18.478 1.00 86.50 109 LEU A CA 1
ATOM 883 C C . LEU A 1 109 ? -7.446 9.835 17.646 1.00 86.50 109 LEU A C 1
ATOM 885 O O . LEU A 1 109 ? -7.465 11.011 18.001 1.00 86.50 109 LEU A O 1
ATOM 889 N N . SER A 1 110 ? -8.090 9.437 16.547 1.00 86.19 110 SER A N 1
ATOM 890 C CA . SER A 1 110 ? -8.871 10.351 15.706 1.00 86.19 110 SER A CA 1
ATOM 891 C C . SER A 1 110 ? -10.138 10.874 16.392 1.00 86.19 110 SER A C 1
ATOM 893 O O . SER A 1 110 ? -10.661 11.914 15.983 1.00 86.19 110 SER A O 1
ATOM 895 N N . THR A 1 111 ? -10.666 10.171 17.400 1.00 90.75 111 THR A N 1
ATOM 896 C CA . THR A 1 111 ? -11.774 10.686 18.217 1.00 90.75 111 THR A CA 1
ATOM 897 C C . THR A 1 111 ? -11.312 11.682 19.274 1.00 90.75 111 THR A C 1
ATOM 899 O O . THR A 1 111 ? -12.067 12.611 19.570 1.00 90.75 111 THR A O 1
ATOM 902 N N . GLU A 1 112 ? -10.091 11.524 19.791 1.00 89.94 112 GLU A N 1
ATOM 903 C CA . GLU A 1 112 ? -9.468 12.456 20.738 1.00 89.94 112 GLU A CA 1
ATOM 904 C C . GLU A 1 112 ? -9.103 13.787 20.069 1.00 89.94 112 GLU A C 1
ATOM 906 O O . GLU A 1 112 ? -9.412 14.850 20.608 1.00 89.94 112 GLU A O 1
ATOM 911 N N . ASP A 1 113 ? -8.528 13.737 18.862 1.00 86.69 113 ASP A N 1
ATOM 912 C CA . ASP A 1 113 ? -8.263 14.916 18.036 1.00 86.69 113 ASP A CA 1
ATOM 913 C C . ASP A 1 113 ? -8.850 14.755 16.628 1.00 86.69 113 ASP A C 1
ATOM 915 O O . ASP A 1 113 ? -8.263 14.159 15.722 1.00 86.69 113 ASP A O 1
ATOM 919 N N . LYS A 1 114 ? -10.027 15.356 16.428 1.00 83.56 114 LYS A N 1
ATOM 920 C CA . LYS A 1 114 ? -10.751 15.325 15.148 1.00 83.56 114 LYS A CA 1
ATOM 921 C C . LYS A 1 114 ? -10.055 16.102 14.028 1.00 83.56 114 LYS A C 1
ATOM 923 O O . LYS A 1 114 ? -10.437 15.932 12.872 1.00 83.56 114 LYS A O 1
ATOM 928 N N . ASN A 1 115 ? -9.083 16.956 14.355 1.00 85.38 115 ASN A N 1
ATOM 929 C CA . ASN A 1 115 ? -8.333 17.752 13.384 1.00 85.38 115 ASN A CA 1
ATOM 930 C C . ASN A 1 115 ? -6.960 17.142 13.063 1.00 85.38 115 ASN A C 1
ATOM 932 O O . ASN A 1 115 ? -6.230 17.698 12.238 1.00 85.38 115 ASN A O 1
ATOM 936 N N . ALA A 1 116 ? -6.603 16.013 13.683 1.00 83.62 116 ALA A N 1
ATOM 937 C CA . ALA A 1 116 ? -5.359 15.317 13.396 1.00 83.62 116 ALA A CA 1
ATOM 938 C C . ALA A 1 116 ? -5.327 14.849 11.932 1.00 83.62 116 ALA A C 1
ATOM 940 O O . ALA A 1 116 ? -6.107 13.997 11.507 1.00 83.62 116 ALA A O 1
ATOM 941 N N . ALA A 1 117 ? -4.398 15.410 11.156 1.00 81.12 117 ALA A N 1
ATOM 942 C CA . ALA A 1 117 ? -4.198 15.052 9.752 1.00 81.12 117 ALA A CA 1
ATOM 943 C C . ALA A 1 117 ? -3.190 13.905 9.559 1.00 81.12 117 ALA A C 1
ATOM 945 O O . ALA A 1 117 ? -3.170 13.278 8.503 1.00 81.12 117 ALA A O 1
ATOM 946 N N . ALA A 1 118 ? -2.335 13.645 10.554 1.00 86.69 118 ALA A N 1
ATOM 947 C CA . ALA A 1 118 ? -1.301 12.619 10.492 1.00 86.69 118 ALA A CA 1
ATOM 948 C C . ALA A 1 118 ? -0.945 12.095 11.888 1.00 86.69 118 ALA A C 1
ATOM 950 O O . ALA A 1 118 ? -0.941 12.850 12.861 1.00 86.69 118 ALA A O 1
ATOM 951 N N . PHE A 1 119 ? -0.570 10.817 11.950 1.00 84.31 119 PHE A N 1
ATOM 952 C CA . PHE A 1 119 ? -0.037 10.159 13.142 1.00 84.31 119 PHE A CA 1
ATOM 953 C C . PHE A 1 119 ? 1.394 9.708 12.856 1.00 84.31 119 PHE A C 1
ATOM 955 O O . PHE A 1 119 ? 1.666 9.152 11.793 1.00 84.31 119 PHE A O 1
ATOM 962 N N . GLN A 1 120 ? 2.313 9.962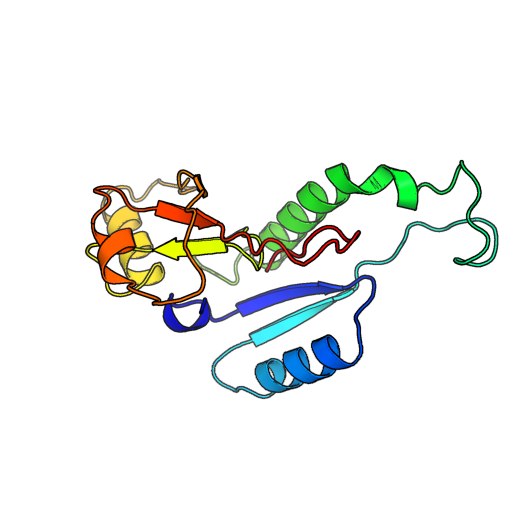 13.788 1.00 83.56 120 GLN A N 1
ATOM 963 C CA . GLN A 1 120 ? 3.717 9.572 13.661 1.00 83.56 120 GLN A CA 1
ATOM 964 C C . GLN A 1 120 ? 4.087 8.616 14.788 1.00 83.56 120 GLN A C 1
ATOM 966 O O . GLN A 1 120 ? 3.843 8.900 15.960 1.00 83.56 120 GLN A O 1
ATOM 971 N N . PHE A 1 121 ? 4.700 7.496 14.420 1.00 80.19 121 PHE A N 1
ATOM 972 C CA . PHE A 1 121 ? 5.132 6.460 15.348 1.00 80.19 121 PHE A CA 1
ATOM 973 C C . PHE A 1 121 ? 6.651 6.468 15.460 1.00 80.19 121 PHE A C 1
ATOM 975 O O . PHE A 1 121 ? 7.360 6.620 14.466 1.00 80.19 121 PHE A O 1
ATOM 982 N N . LEU A 1 122 ? 7.160 6.287 16.677 1.00 76.81 122 LEU A N 1
ATOM 983 C CA . LEU A 1 122 ? 8.594 6.149 16.892 1.00 76.81 122 LEU A CA 1
ATOM 984 C C . LEU A 1 122 ? 9.048 4.746 16.493 1.00 76.81 122 LEU A C 1
ATOM 986 O O . LEU A 1 122 ? 8.492 3.744 16.948 1.00 76.81 122 LEU A O 1
ATOM 990 N N . ASN A 1 123 ? 10.108 4.691 15.693 1.00 76.44 123 ASN A N 1
ATOM 991 C CA . ASN A 1 123 ? 10.760 3.448 15.325 1.00 76.44 123 ASN A CA 1
ATOM 992 C C . ASN A 1 123 ? 11.715 2.983 16.432 1.00 76.44 123 ASN A C 1
ATOM 994 O O . ASN A 1 123 ? 12.478 3.771 17.002 1.00 76.44 123 ASN A O 1
ATOM 998 N N . ARG A 1 124 ? 11.713 1.680 16.722 1.00 73.81 124 ARG A N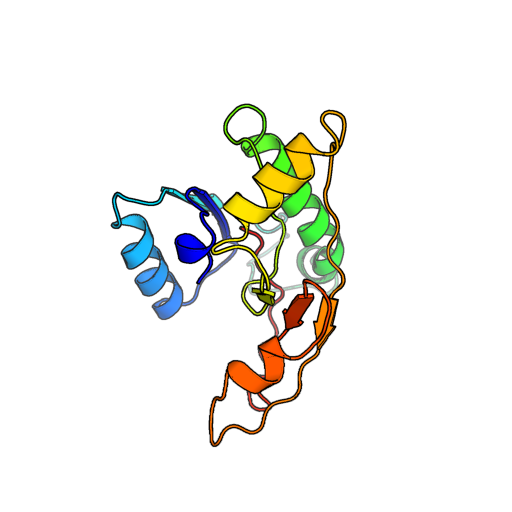 1
ATOM 999 C CA . ARG A 1 124 ? 12.735 1.038 17.550 1.00 73.81 124 ARG A CA 1
ATOM 1000 C C . ARG A 1 124 ? 13.214 -0.268 16.943 1.00 73.81 124 ARG A C 1
ATOM 1002 O O . ARG A 1 124 ? 12.451 -1.086 16.441 1.00 73.81 124 ARG A O 1
ATOM 1009 N N . PHE A 1 125 ? 14.520 -0.465 17.044 1.00 71.38 125 PHE A N 1
ATOM 1010 C CA . PHE A 1 125 ? 15.158 -1.718 16.681 1.00 71.38 125 PHE A CA 1
ATOM 1011 C C . PHE A 1 125 ? 15.081 -2.673 17.862 1.00 71.38 125 PHE A C 1
ATOM 1013 O O . PHE A 1 125 ? 15.372 -2.291 18.999 1.00 71.38 125 PHE A O 1
ATOM 1020 N N . VAL A 1 126 ? 14.720 -3.920 17.585 1.00 66.88 126 VAL A N 1
ATOM 1021 C CA . VAL A 1 126 ? 14.715 -4.979 18.590 1.00 66.88 126 VAL A CA 1
ATOM 1022 C C . VAL A 1 126 ? 15.635 -6.092 18.113 1.00 66.88 126 VAL A C 1
ATOM 1024 O O . VAL A 1 126 ? 15.423 -6.688 17.060 1.00 66.88 126 VAL A O 1
ATOM 1027 N N . ASN A 1 127 ? 16.667 -6.378 18.906 1.00 62.75 127 ASN A N 1
ATOM 1028 C CA . ASN A 1 127 ? 17.522 -7.541 18.698 1.00 62.75 127 ASN A CA 1
ATOM 1029 C C . ASN A 1 127 ? 16.873 -8.749 19.373 1.00 62.75 127 ASN A C 1
ATOM 1031 O O . ASN A 1 127 ? 16.542 -8.686 20.556 1.00 62.75 127 ASN A O 1
ATOM 1035 N N . TYR A 1 128 ? 16.721 -9.850 18.643 1.00 59.09 128 TYR A N 1
ATOM 1036 C CA . TYR A 1 128 ? 16.200 -11.102 19.184 1.00 59.09 128 TYR A CA 1
ATOM 1037 C C . TYR A 1 128 ? 17.122 -12.263 18.812 1.00 59.09 128 TYR A C 1
ATOM 1039 O O . TYR A 1 128 ? 17.721 -12.285 17.737 1.00 59.09 128 TYR A O 1
ATOM 1047 N N . GLN A 1 129 ? 17.255 -13.237 19.715 1.00 50.22 129 GLN A N 1
ATOM 1048 C CA . GLN A 1 129 ? 17.948 -14.486 19.414 1.00 50.22 129 GLN A CA 1
ATOM 1049 C C . GLN A 1 129 ? 16.988 -15.437 18.699 1.00 50.22 129 GLN A C 1
ATOM 1051 O O . GLN A 1 129 ? 15.906 -15.751 19.203 1.00 50.22 129 GLN A O 1
ATOM 1056 N N . VAL A 1 130 ? 17.395 -15.920 17.524 1.00 48.50 130 VAL A N 1
ATOM 1057 C CA . VAL A 1 130 ? 16.681 -16.971 16.792 1.00 48.50 130 VAL A CA 1
ATOM 1058 C C . VAL A 1 130 ? 16.845 -18.273 17.578 1.00 48.50 130 VAL A C 1
ATOM 1060 O O . VAL A 1 130 ? 17.848 -18.969 17.462 1.00 48.50 130 VAL A O 1
ATOM 1063 N N . GLY A 1 131 ? 15.888 -18.553 18.459 1.00 47.31 131 GLY A N 1
ATOM 1064 C CA . GLY A 1 131 ? 15.917 -19.735 19.320 1.00 47.31 131 GLY A CA 1
ATOM 1065 C C . GLY A 1 131 ? 14.661 -19.925 20.163 1.00 47.31 131 GLY A C 1
ATOM 1066 O O . GLY A 1 131 ? 14.281 -21.062 20.399 1.00 47.31 131 GLY A O 1
ATOM 1067 N N . HIS A 1 132 ? 13.980 -18.850 20.568 1.00 44.59 132 HIS A N 1
ATOM 1068 C CA . HIS A 1 132 ? 12.674 -18.891 21.237 1.00 44.59 132 HIS A CA 1
ATOM 1069 C C . HIS A 1 132 ? 11.949 -17.559 20.996 1.00 44.59 132 HIS A C 1
ATOM 1071 O O . HIS A 1 132 ? 12.261 -16.549 21.620 1.00 44.59 132 HIS A O 1
ATOM 1077 N N . PHE A 1 133 ? 10.977 -17.536 20.085 1.00 49.88 133 PHE A N 1
ATOM 1078 C CA . PHE A 1 133 ? 10.162 -16.347 19.837 1.00 49.88 133 PHE A CA 1
ATOM 1079 C C . PHE A 1 133 ? 9.176 -16.145 20.999 1.00 49.88 133 PHE A C 1
ATOM 1081 O O . PHE A 1 133 ? 8.179 -16.860 21.106 1.00 49.88 133 PHE A O 1
ATOM 1088 N N . LYS A 1 134 ? 9.441 -15.188 21.896 1.00 51.78 134 LYS A N 1
ATOM 1089 C CA . LYS A 1 134 ? 8.478 -14.759 22.923 1.00 51.78 134 LYS A CA 1
ATOM 1090 C C . LYS A 1 134 ? 8.028 -13.325 22.654 1.00 51.78 134 LYS A C 1
ATOM 1092 O O . LYS A 1 134 ? 8.589 -12.379 23.192 1.00 51.78 134 LYS A O 1
ATOM 1097 N N . LEU A 1 135 ? 6.926 -13.184 21.910 1.00 55.16 135 LEU A N 1
ATOM 1098 C CA . LEU A 1 135 ? 6.167 -11.929 21.731 1.00 55.16 135 LEU A CA 1
ATOM 1099 C C . LEU A 1 135 ? 5.962 -11.143 23.042 1.00 55.16 135 LEU A C 1
ATOM 1101 O O . LEU A 1 135 ? 5.941 -9.917 23.039 1.00 55.16 135 LEU A O 1
ATOM 1105 N N . LYS A 1 136 ? 5.857 -11.848 24.176 1.00 54.12 136 LYS A N 1
ATOM 1106 C CA . LYS A 1 136 ? 5.670 -11.260 25.510 1.00 54.12 136 LYS A CA 1
ATOM 1107 C C . LYS A 1 136 ? 6.782 -10.294 25.936 1.00 54.12 136 LYS A C 1
ATOM 1109 O O . LYS A 1 136 ? 6.489 -9.352 26.658 1.00 54.12 136 LYS A O 1
ATOM 1114 N N . GLU A 1 137 ? 8.030 -10.511 25.519 1.00 56.25 137 GLU A N 1
ATOM 1115 C CA . GLU A 1 137 ? 9.148 -9.638 25.917 1.00 56.25 137 GLU A CA 1
ATOM 1116 C C . GLU A 1 137 ? 9.098 -8.289 25.192 1.00 56.25 137 GLU A C 1
ATOM 1118 O O . GLU A 1 137 ? 9.344 -7.248 25.797 1.00 56.25 137 GLU A O 1
ATOM 1123 N N . ILE A 1 138 ? 8.674 -8.296 23.929 1.00 56.22 138 ILE A N 1
ATOM 1124 C CA . ILE A 1 138 ? 8.460 -7.094 23.120 1.00 56.22 138 ILE A CA 1
ATOM 1125 C C . ILE A 1 138 ? 7.281 -6.268 23.654 1.00 56.22 138 ILE A C 1
ATOM 1127 O O . ILE A 1 138 ? 7.403 -5.059 23.838 1.00 56.22 138 ILE A O 1
ATOM 1131 N N . LEU A 1 139 ? 6.172 -6.934 23.989 1.00 55.28 139 LEU A N 1
ATOM 1132 C CA . LEU A 1 139 ? 4.961 -6.301 24.529 1.00 55.28 139 LEU A CA 1
ATOM 1133 C C . LEU A 1 139 ? 5.156 -5.663 25.920 1.00 55.28 139 LEU A C 1
ATOM 1135 O O . LEU A 1 139 ? 4.252 -4.994 26.414 1.00 55.28 139 LEU A O 1
ATOM 1139 N N . SER A 1 140 ? 6.312 -5.865 26.564 1.00 55.22 140 SER A N 1
ATOM 1140 C CA . SER A 1 140 ? 6.632 -5.266 27.866 1.00 55.22 140 SER A CA 1
ATOM 1141 C C . SER A 1 140 ? 7.140 -3.818 27.785 1.00 55.22 140 SER A C 1
ATOM 1143 O O . SER A 1 140 ? 7.195 -3.133 28.811 1.00 55.22 140 SER A O 1
ATOM 1145 N N . GLN A 1 141 ? 7.508 -3.329 26.593 1.00 56.75 141 GLN A N 1
ATOM 1146 C CA . GLN A 1 141 ? 7.939 -1.941 26.413 1.00 56.75 141 GLN A CA 1
ATOM 1147 C C . GLN A 1 141 ? 6.726 -1.001 26.471 1.00 56.75 141 GLN A C 1
ATOM 1149 O O . GLN A 1 141 ? 5.691 -1.286 25.898 1.00 56.75 141 GLN A O 1
ATOM 1154 N N . LYS A 1 142 ? 6.814 0.106 27.214 1.00 49.84 142 LYS A N 1
ATOM 1155 C CA . LYS A 1 142 ? 5.640 0.894 27.648 1.00 49.84 142 LYS A CA 1
ATOM 1156 C C . LYS A 1 142 ? 5.041 1.869 26.613 1.00 49.84 142 LYS A C 1
ATOM 1158 O O . LYS A 1 142 ? 4.221 2.691 27.005 1.00 49.84 142 LYS A O 1
ATOM 1163 N N . ASN A 1 143 ? 5.415 1.797 25.337 1.00 53.22 143 ASN A N 1
ATOM 1164 C CA . ASN A 1 143 ? 4.937 2.726 24.303 1.00 53.22 143 ASN A CA 1
ATOM 1165 C C . ASN A 1 143 ? 4.459 1.944 23.076 1.00 53.22 143 ASN A C 1
ATOM 1167 O O . ASN A 1 143 ? 5.054 0.918 22.771 1.00 53.22 143 ASN A O 1
ATOM 1171 N N . ASP A 1 144 ? 3.471 2.453 22.333 1.00 55.81 144 ASP A N 1
ATOM 1172 C CA . ASP A 1 144 ? 3.151 1.921 21.003 1.00 55.81 144 ASP A CA 1
ATOM 1173 C C . ASP A 1 144 ? 4.366 2.098 20.083 1.00 55.81 144 ASP A C 1
ATOM 1175 O O . ASP A 1 144 ? 4.907 3.198 19.925 1.00 55.81 144 ASP A O 1
ATOM 1179 N N . LEU A 1 145 ? 4.863 0.978 19.556 1.00 56.66 145 LEU A N 1
ATOM 1180 C CA . LEU A 1 145 ? 6.182 0.883 18.938 1.00 56.66 145 LEU A CA 1
ATOM 1181 C C . LEU A 1 145 ? 6.064 0.336 17.520 1.00 56.66 145 LEU A C 1
ATOM 1183 O O . LEU A 1 145 ? 5.481 -0.726 17.286 1.00 56.66 145 LEU A O 1
ATOM 1187 N N . LEU A 1 146 ? 6.695 1.044 16.585 1.00 53.28 146 LEU A N 1
ATOM 1188 C CA . LEU A 1 146 ? 7.098 0.474 15.308 1.00 53.28 146 LEU A CA 1
ATOM 1189 C C . LEU A 1 146 ? 8.399 -0.303 15.546 1.00 53.28 146 LEU A C 1
ATOM 1191 O O . LEU A 1 146 ? 9.388 0.261 16.019 1.00 53.28 146 LEU A O 1
ATOM 1195 N N . ILE A 1 147 ? 8.392 -1.599 15.255 1.00 53.31 147 ILE A N 1
ATOM 1196 C CA . ILE A 1 147 ? 9.506 -2.513 15.504 1.00 53.31 147 ILE A CA 1
ATOM 1197 C C . ILE A 1 147 ? 10.071 -2.991 14.182 1.00 53.31 147 ILE A C 1
ATOM 1199 O O . ILE A 1 147 ? 9.343 -3.528 13.350 1.00 53.31 147 ILE A O 1
ATOM 1203 N N . ARG A 1 148 ? 11.390 -2.866 14.040 1.00 44.75 148 ARG A N 1
ATOM 1204 C CA . ARG A 1 148 ? 12.133 -3.403 12.901 1.00 44.75 148 ARG A CA 1
ATOM 1205 C C . ARG A 1 148 ? 12.942 -4.631 13.297 1.00 44.75 148 ARG A C 1
ATOM 1207 O O . ARG A 1 148 ? 13.671 -4.598 14.295 1.00 44.75 148 ARG A O 1
ATOM 1214 N N . PHE A 1 149 ? 12.841 -5.695 12.503 1.00 45.12 149 PHE A N 1
ATOM 1215 C CA . PHE A 1 149 ? 13.566 -6.945 12.727 1.00 45.12 149 PHE A CA 1
ATOM 1216 C C . PHE A 1 149 ? 14.767 -7.077 11.786 1.00 45.12 149 PHE A C 1
ATOM 1218 O O . PHE A 1 149 ? 14.624 -6.969 10.575 1.00 45.12 149 PHE A O 1
ATOM 1225 N N . TYR A 1 150 ? 15.938 -7.412 12.333 1.00 36.06 150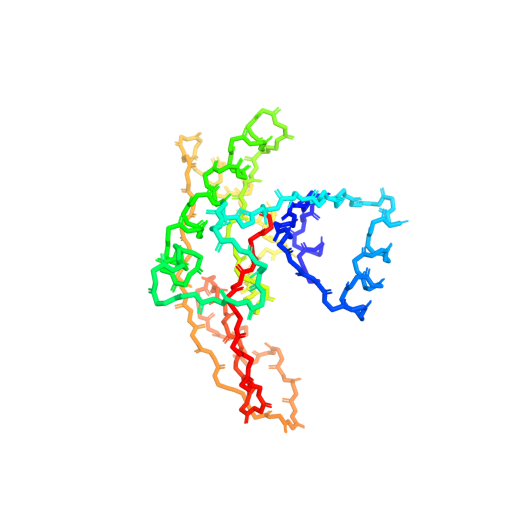 TYR A N 1
ATOM 1226 C CA . TYR A 1 150 ? 17.101 -7.825 11.542 1.00 36.06 150 TYR A CA 1
ATOM 1227 C C . TYR A 1 150 ? 17.375 -9.315 11.731 1.00 36.06 150 TYR A C 1
ATOM 1229 O O . TYR A 1 150 ? 17.433 -9.802 12.859 1.00 36.06 150 TYR A O 1
ATOM 1237 N N . ASN A 1 151 ? 17.599 -10.027 10.626 1.00 34.84 151 ASN A N 1
ATOM 1238 C CA . ASN A 1 151 ? 18.201 -11.356 10.638 1.00 34.84 151 ASN A CA 1
ATOM 1239 C C . ASN A 1 151 ? 19.614 -11.257 10.040 1.00 34.84 151 ASN A C 1
ATOM 1241 O O . ASN A 1 151 ? 19.784 -10.749 8.931 1.00 34.84 151 ASN A O 1
ATOM 1245 N N . ASN A 1 152 ? 20.635 -11.733 10.756 1.00 32.06 152 ASN A N 1
ATOM 1246 C CA . ASN A 1 152 ? 22.057 -11.577 10.401 1.00 32.06 152 ASN A CA 1
ATOM 1247 C C . ASN A 1 152 ? 22.520 -12.493 9.244 1.00 32.06 152 ASN A C 1
ATOM 1249 O O . ASN A 1 152 ? 23.642 -12.997 9.241 1.00 32.06 152 ASN A O 1
ATOM 1253 N N . SER A 1 153 ? 21.677 -12.748 8.241 1.00 30.84 153 SER A N 1
ATOM 1254 C CA . SER A 1 153 ? 22.012 -13.667 7.138 1.00 30.84 153 SER A CA 1
ATOM 1255 C C . SER A 1 153 ? 21.455 -13.278 5.769 1.00 30.84 153 SER A C 1
ATOM 1257 O O . SER A 1 153 ? 21.481 -14.099 4.860 1.00 30.84 153 SER A O 1
ATOM 1259 N N . PHE A 1 154 ? 21.001 -12.038 5.574 1.00 27.61 154 PHE A N 1
ATOM 1260 C CA . PHE A 1 154 ? 20.563 -11.571 4.256 1.00 27.61 154 PHE A CA 1
ATOM 1261 C C . PHE A 1 154 ? 21.254 -10.252 3.890 1.00 27.61 154 PHE A C 1
ATOM 1263 O O . PHE A 1 154 ? 20.889 -9.181 4.362 1.00 27.61 154 PHE A O 1
ATOM 1270 N N . LYS A 1 155 ? 22.277 -10.337 3.031 1.00 27.69 155 LYS A N 1
ATOM 1271 C CA . LYS A 1 155 ? 22.721 -9.209 2.203 1.00 27.69 155 LYS A CA 1
ATOM 1272 C C . LYS A 1 155 ? 21.944 -9.287 0.893 1.00 27.69 155 LYS A C 1
ATOM 1274 O O . LYS A 1 155 ? 22.376 -9.967 -0.031 1.00 27.69 155 LYS A O 1
ATOM 1279 N N . ALA A 1 156 ? 20.802 -8.615 0.828 1.00 24.83 156 ALA A N 1
ATOM 1280 C CA . ALA A 1 156 ? 20.165 -8.293 -0.441 1.00 24.83 156 ALA A CA 1
ATOM 1281 C C . ALA A 1 156 ? 20.465 -6.824 -0.758 1.00 24.83 156 ALA A C 1
ATOM 1283 O O . ALA A 1 156 ? 20.067 -5.927 -0.020 1.00 24.83 156 ALA A O 1
ATOM 1284 N N . ASN A 1 157 ? 21.207 -6.589 -1.841 1.00 26.31 157 ASN A N 1
ATOM 1285 C CA . ASN A 1 157 ? 21.279 -5.280 -2.480 1.00 26.31 157 ASN A CA 1
ATOM 1286 C C . ASN A 1 157 ? 19.960 -5.078 -3.237 1.00 26.31 157 ASN A C 1
ATOM 1288 O O . ASN A 1 157 ? 19.793 -5.606 -4.333 1.00 26.31 157 ASN A O 1
ATOM 1292 N N . GLY A 1 158 ? 19.020 -4.367 -2.624 1.00 26.25 158 GLY A N 1
ATOM 1293 C CA . GLY A 1 158 ? 17.732 -4.013 -3.215 1.00 26.25 158 GLY A CA 1
ATOM 1294 C C . GLY A 1 158 ? 16.914 -3.213 -2.208 1.00 26.25 158 GLY A C 1
ATOM 1295 O O . GLY A 1 158 ? 16.626 -3.713 -1.124 1.00 26.25 158 GLY A O 1
ATOM 1296 N N . TYR A 1 159 ? 16.624 -1.954 -2.531 1.00 26.50 159 TYR A N 1
ATOM 1297 C CA . TYR A 1 159 ? 15.833 -1.060 -1.686 1.00 26.50 159 TYR A CA 1
ATOM 1298 C C . TYR A 1 159 ? 14.326 -1.345 -1.819 1.00 26.50 159 TYR A C 1
ATOM 1300 O O . TYR A 1 159 ? 13.878 -1.972 -2.775 1.00 26.50 159 TYR A O 1
ATOM 1308 N N . PHE A 1 160 ? 13.602 -0.930 -0.780 1.00 36.34 160 PHE A N 1
ATOM 1309 C CA . PHE A 1 160 ? 12.297 -1.400 -0.320 1.00 36.34 160 PHE A CA 1
ATOM 1310 C C . PHE A 1 160 ? 11.065 -0.835 -1.046 1.00 36.34 160 PHE A C 1
ATOM 1312 O O . PHE A 1 160 ? 11.106 0.228 -1.662 1.00 36.34 160 PHE A O 1
ATOM 1319 N N . PHE A 1 161 ? 9.964 -1.578 -0.886 1.00 35.56 161 PHE A N 1
ATOM 1320 C CA . PHE A 1 161 ? 8.598 -1.310 -1.336 1.00 35.56 161 PHE A CA 1
ATOM 1321 C C . PHE A 1 161 ? 7.788 -0.626 -0.229 1.00 35.56 161 PHE A C 1
ATOM 1323 O O . PHE A 1 161 ? 7.931 -0.985 0.939 1.00 35.56 161 PHE A O 1
ATOM 1330 N N . LEU A 1 162 ? 6.887 0.273 -0.617 1.00 35.88 162 LEU A N 1
ATOM 1331 C CA . LEU A 1 162 ? 5.866 0.859 0.248 1.00 35.88 162 LEU A CA 1
ATOM 1332 C C . LEU A 1 162 ? 4.495 0.321 -0.188 1.00 35.88 162 LEU A C 1
ATOM 1334 O O . LEU A 1 162 ? 4.284 0.218 -1.398 1.00 35.88 162 LEU A O 1
ATOM 1338 N N . PHE A 1 163 ? 3.632 -0.044 0.770 1.00 43.91 163 PHE A N 1
ATOM 1339 C CA . PHE A 1 163 ? 2.240 -0.451 0.523 1.00 43.91 163 PHE A CA 1
ATOM 1340 C C . PHE A 1 163 ? 1.349 0.695 0.023 1.00 43.91 163 PHE A C 1
ATOM 1342 O O . PHE A 1 163 ? 1.764 1.876 0.061 1.00 43.91 163 PHE A O 1
#

Organism: NCBI:txid637853

Radius of gyration: 18.42 Å; chains: 1; bounding box: 40×38×52 Å

Sequence (163 aa):
MWIVQGVTKFYIYIQSLASEVDALLRVYENDSTIDVERVPWSAFPTEGNYYSKSEDDPNLRTWRLEVISAVNDCALRSRGHTKYVLAVDLDEIIVTHHQPSLLSFLNELSTEDKNAAAFQFLNRFVNYQVGHFKLKEILSQKNDLLIRFYNNSFKANGYFFLF